Protein AF-A0A962E8T9-F1 (afdb_monomer)

Nearest PDB structures (foldseek):
  6c96-assembly1_A  TM=4.246E-01  e=6.939E+00  Mus musculus
  9ild-assembly1_A  TM=2.213E-01  e=5.091E+00  Escherichia coli

Radius of gyration: 14.21 Å; Cα contacts (8 Å, |Δi|>4): 199; chains: 1; bounding box: 36×30×34 Å

Mean predicted aligned error: 4.76 Å

Solvent-accessible surface area (backbone atoms only — not comparable to full-atom values): 7365 Å² total; per-residue (Å²): 133,88,45,51,57,44,22,36,49,30,27,62,53,99,90,45,40,35,71,62,60,63,64,34,82,41,92,90,42,81,95,44,74,37,78,44,69,63,46,49,94,78,42,40,63,69,47,48,50,55,54,39,60,74,53,65,63,62,37,66,64,94,68,59,20,68,67,61,51,49,50,35,62,75,70,69,59,72,71,41,78,24,22,56,40,43,41,68,54,52,34,52,54,54,67,69,43,80,82,65,83,64,83,63,64,68,32,67,64,51,42,51,52,24,63,78,67,74,40,53,44,32,38,42,34,27,33,98

Sequence (128 aa):
MSICVYAYLERRGSGGWLLADRLAADDGFEGHLVPLNIAPRSWGSFNFAVYYEASGERDLPADISDALRAFIDHHGIEPNRPSWWTVAEAHRFQLADHEQRFAHFDTNGLLARSNEGGLDLRIVFWAD

Structure (mmCIF, N/CA/C/O backbone):
data_AF-A0A962E8T9-F1
#
_entry.id   AF-A0A962E8T9-F1
#
loop_
_atom_site.group_PDB
_atom_site.id
_atom_site.type_symbol
_atom_site.label_atom_id
_atom_site.label_alt_id
_atom_site.label_comp_id
_atom_site.label_asym_id
_atom_site.label_entity_id
_atom_site.label_seq_id
_atom_site.pdbx_PDB_ins_code
_atom_site.Cartn_x
_atom_site.Cartn_y
_atom_site.Cartn_z
_atom_site.occupancy
_atom_site.B_iso_or_equiv
_atom_site.auth_seq_id
_atom_site.auth_comp_id
_atom_site.auth_asym_id
_atom_site.auth_atom_id
_atom_site.pdbx_PDB_model_num
ATOM 1 N N . MET A 1 1 ? 10.920 -7.330 -19.514 1.00 48.97 1 MET A N 1
ATOM 2 C CA . MET A 1 1 ? 9.469 -7.490 -19.288 1.00 48.97 1 MET A CA 1
ATOM 3 C C . MET A 1 1 ? 9.011 -6.330 -18.428 1.00 48.97 1 MET A C 1
ATOM 5 O O . MET A 1 1 ? 9.722 -6.004 -17.483 1.00 48.97 1 MET A O 1
ATOM 9 N N . SER A 1 2 ? 7.919 -5.662 -18.804 1.00 66.00 2 SER A N 1
ATOM 10 C CA . SER A 1 2 ? 7.255 -4.701 -17.917 1.00 66.00 2 SER A CA 1
ATOM 11 C C . SER A 1 2 ? 6.547 -5.511 -16.839 1.00 66.00 2 SER A C 1
ATOM 13 O O . SER A 1 2 ? 5.855 -6.457 -17.197 1.00 66.00 2 SER A O 1
ATOM 15 N N . ILE A 1 3 ? 6.763 -5.190 -15.566 1.00 79.50 3 ILE A N 1
ATOM 16 C CA . ILE A 1 3 ? 5.936 -5.746 -14.492 1.00 79.50 3 ILE A CA 1
ATOM 17 C C . ILE A 1 3 ? 4.729 -4.829 -14.310 1.00 79.50 3 ILE A C 1
ATOM 19 O O . ILE A 1 3 ? 4.861 -3.611 -14.476 1.00 79.50 3 ILE A O 1
ATOM 23 N N . CYS A 1 4 ? 3.576 -5.398 -13.990 1.00 87.06 4 CYS A N 1
ATOM 24 C CA . CYS A 1 4 ? 2.461 -4.622 -13.469 1.00 87.06 4 CYS A CA 1
ATOM 25 C C . CYS A 1 4 ? 2.601 -4.585 -11.948 1.00 87.06 4 CYS A C 1
ATOM 27 O O . CYS A 1 4 ? 2.914 -5.596 -11.328 1.00 87.06 4 CYS A O 1
ATOM 29 N N . VAL A 1 5 ? 2.436 -3.409 -11.345 1.00 91.31 5 VAL A N 1
ATOM 30 C CA . VAL A 1 5 ? 2.498 -3.258 -9.889 1.00 91.31 5 VAL A CA 1
ATOM 31 C C . VAL A 1 5 ? 1.147 -2.787 -9.399 1.00 91.31 5 VAL A C 1
ATOM 33 O O . VAL A 1 5 ? 0.567 -1.836 -9.934 1.00 91.31 5 VAL A O 1
ATOM 36 N N . TYR A 1 6 ? 0.670 -3.442 -8.354 1.00 92.56 6 TYR A N 1
ATOM 37 C CA . TYR A 1 6 ? -0.581 -3.119 -7.707 1.00 92.56 6 TYR A CA 1
ATOM 38 C C . TYR A 1 6 ? -0.313 -2.641 -6.290 1.00 92.56 6 TYR A C 1
ATOM 40 O O . TYR A 1 6 ? 0.517 -3.206 -5.581 1.00 92.56 6 TYR A O 1
ATOM 48 N N . ALA A 1 7 ? -1.014 -1.593 -5.877 1.00 94.69 7 ALA A N 1
ATOM 49 C CA . ALA A 1 7 ? -1.008 -1.110 -4.509 1.00 94.69 7 ALA A CA 1
ATOM 50 C C . ALA A 1 7 ? -2.400 -0.599 -4.140 1.00 94.69 7 ALA A C 1
ATOM 52 O O . ALA A 1 7 ? -3.000 0.161 -4.894 1.00 94.69 7 ALA A O 1
ATOM 53 N N . TYR A 1 8 ? -2.897 -0.976 -2.969 1.00 95.25 8 TYR A N 1
ATOM 54 C CA . TYR A 1 8 ? -4.245 -0.656 -2.511 1.00 95.25 8 TYR A CA 1
ATOM 55 C C . TYR A 1 8 ? -4.211 -0.121 -1.088 1.00 95.25 8 TYR A C 1
ATOM 57 O O . TYR A 1 8 ? -3.464 -0.611 -0.239 1.00 95.25 8 TYR A O 1
ATOM 65 N N . LEU A 1 9 ? -5.033 0.893 -0.829 1.00 95.38 9 LEU A N 1
ATOM 66 C CA . LEU A 1 9 ? -5.128 1.534 0.474 1.00 95.38 9 LEU A CA 1
ATOM 67 C C . LEU A 1 9 ? -6.220 0.872 1.318 1.00 95.38 9 LEU A C 1
ATOM 69 O O . LEU A 1 9 ? -7.381 0.793 0.909 1.00 95.38 9 LEU A O 1
ATOM 73 N N . GLU A 1 10 ? -5.867 0.470 2.532 1.00 95.62 10 GLU A N 1
ATOM 74 C CA . GLU A 1 10 ? -6.795 -0.020 3.543 1.00 95.62 10 GLU A CA 1
ATOM 75 C C . GLU A 1 10 ? -6.800 0.902 4.760 1.00 95.62 10 GLU A C 1
ATOM 77 O O . GLU A 1 10 ? -5.793 1.520 5.105 1.00 95.62 10 GLU A O 1
ATOM 82 N N . ARG A 1 11 ? -7.950 0.974 5.430 1.00 94.75 11 ARG A N 1
ATOM 83 C CA . ARG A 1 11 ? -8.147 1.695 6.685 1.00 94.75 11 ARG A CA 1
ATOM 84 C C . ARG A 1 11 ? -8.616 0.752 7.780 1.00 94.75 11 ARG A C 1
ATOM 86 O O . ARG A 1 11 ? -9.439 -0.130 7.526 1.00 94.75 11 ARG A O 1
ATOM 93 N N . ARG A 1 12 ? -8.156 0.968 9.009 1.00 93.94 12 ARG A N 1
ATOM 94 C CA . ARG A 1 12 ? -8.659 0.238 10.172 1.00 93.94 12 ARG A CA 1
ATOM 95 C C . ARG A 1 12 ? -10.061 0.732 10.530 1.00 93.94 12 ARG A C 1
ATOM 97 O O . ARG A 1 12 ? -10.274 1.915 10.785 1.00 93.94 12 ARG A O 1
ATOM 104 N N . GLY A 1 13 ? -11.021 -0.183 10.545 1.00 89.00 13 GLY A N 1
ATOM 105 C CA . GLY A 1 13 ? -12.358 0.002 11.100 1.00 89.00 13 GLY A CA 1
ATOM 106 C C . GLY A 1 13 ? -12.541 -0.762 12.412 1.00 89.00 13 GLY A C 1
ATOM 107 O O . GLY A 1 13 ? -11.653 -1.482 12.868 1.00 89.00 13 GLY A O 1
ATOM 108 N N . SER A 1 14 ? -13.729 -0.647 13.011 1.00 86.75 14 SER A N 1
ATOM 109 C CA . SER A 1 14 ? -14.071 -1.341 14.262 1.00 86.75 14 SER A CA 1
ATOM 110 C C . SER A 1 14 ? -14.055 -2.872 14.144 1.00 86.75 14 SER A C 1
ATOM 112 O O . SER A 1 14 ? -13.843 -3.550 15.145 1.00 86.75 14 SER A O 1
ATOM 114 N N . GLY A 1 15 ? -14.271 -3.411 12.939 1.00 89.06 15 GLY A N 1
ATOM 115 C CA . GLY A 1 15 ? -14.349 -4.851 12.661 1.00 89.06 15 GLY A CA 1
ATOM 116 C C . GLY A 1 15 ? -13.144 -5.448 11.929 1.00 89.06 15 GLY A C 1
ATOM 117 O O . GLY A 1 15 ? -13.185 -6.624 11.596 1.00 89.06 15 GLY A O 1
ATOM 118 N N . GLY A 1 16 ? -12.094 -4.665 11.655 1.00 93.44 16 GLY A N 1
ATOM 119 C CA . GLY A 1 16 ? -10.945 -5.109 10.857 1.00 93.44 16 GLY A CA 1
ATOM 120 C C . GLY A 1 16 ? -10.506 -4.074 9.827 1.00 93.44 16 GLY A C 1
ATOM 121 O O . GLY A 1 16 ? -10.833 -2.893 9.946 1.00 93.44 16 GLY A O 1
ATOM 122 N N . TRP A 1 17 ? -9.741 -4.507 8.828 1.00 95.69 17 TRP A N 1
ATOM 123 C CA . TRP A 1 17 ? -9.324 -3.645 7.724 1.00 95.69 17 TRP A CA 1
ATOM 124 C C . TRP A 1 17 ? -10.409 -3.555 6.658 1.00 95.69 17 TRP A C 1
ATOM 126 O O . TRP A 1 17 ? -11.085 -4.531 6.345 1.00 95.69 17 TRP A O 1
ATOM 136 N N . LEU A 1 18 ? -10.576 -2.361 6.103 1.00 93.38 18 LEU A N 1
ATOM 137 C CA . LEU A 1 18 ? -11.538 -2.049 5.052 1.00 93.38 18 LEU A CA 1
ATOM 138 C C . LEU A 1 18 ? -10.806 -1.344 3.915 1.00 93.38 18 LEU A C 1
ATOM 140 O O . LEU A 1 18 ? -9.915 -0.540 4.183 1.00 93.38 18 LEU A O 1
ATOM 144 N N . LEU A 1 19 ? -11.226 -1.555 2.668 1.00 92.62 19 LEU A N 1
ATOM 145 C CA . LEU A 1 19 ? -10.731 -0.749 1.553 1.00 92.62 19 LEU A CA 1
ATOM 146 C C . LEU A 1 19 ? -11.022 0.741 1.824 1.00 92.62 19 LEU A C 1
ATOM 148 O O . LEU A 1 19 ? -12.143 1.114 2.188 1.00 92.62 19 LEU A O 1
ATOM 152 N N . ALA A 1 20 ? -9.996 1.583 1.724 1.00 85.81 20 ALA A N 1
ATOM 153 C CA . ALA A 1 20 ? -10.079 2.997 2.086 1.00 85.81 20 ALA A CA 1
ATOM 154 C C . ALA A 1 20 ? -10.522 3.888 0.921 1.00 85.81 20 ALA A C 1
ATOM 156 O O . ALA A 1 20 ? -11.196 4.896 1.150 1.00 85.81 20 ALA A O 1
ATOM 157 N N . ASP A 1 21 ? -10.150 3.527 -0.305 1.00 78.38 21 ASP A N 1
ATOM 158 C CA . ASP A 1 21 ? -10.491 4.281 -1.507 1.00 78.38 21 ASP A CA 1
ATOM 159 C C . ASP A 1 21 ? -11.698 3.680 -2.238 1.00 78.38 21 ASP A C 1
ATOM 161 O O . ASP A 1 21 ? -12.114 2.545 -1.999 1.00 78.38 21 ASP A O 1
ATOM 165 N N . ARG A 1 22 ? -12.318 4.497 -3.099 1.00 69.31 22 ARG A N 1
ATOM 166 C CA . ARG A 1 22 ? -13.475 4.083 -3.900 1.00 69.31 22 ARG A CA 1
ATOM 167 C C . ARG A 1 22 ? -13.064 3.028 -4.921 1.00 69.31 22 ARG A C 1
ATOM 169 O O . ARG A 1 22 ? -11.916 2.986 -5.355 1.00 69.31 22 ARG A O 1
ATOM 176 N N . LEU A 1 23 ? -14.040 2.235 -5.347 1.00 74.25 23 LEU A N 1
ATOM 177 C CA . LEU A 1 23 ? -13.869 1.400 -6.523 1.00 74.25 23 LEU A CA 1
ATOM 178 C C . LEU A 1 23 ? -13.767 2.286 -7.778 1.00 74.25 23 LEU A C 1
ATOM 180 O O . LEU A 1 23 ? -14.473 3.294 -7.883 1.00 74.25 23 LEU A O 1
ATOM 184 N N . ALA A 1 24 ? -12.904 1.913 -8.715 1.00 67.50 24 ALA A N 1
ATOM 185 C CA . ALA A 1 24 ? -12.713 2.561 -10.004 1.00 67.50 24 ALA A CA 1
ATOM 186 C C . ALA A 1 24 ? -13.153 1.624 -11.137 1.00 67.50 24 ALA A C 1
ATOM 188 O O . ALA A 1 24 ? -13.107 0.404 -10.994 1.00 67.50 24 ALA A O 1
ATOM 189 N N . ALA A 1 25 ? -13.594 2.203 -12.256 1.00 63.06 25 ALA A N 1
ATOM 190 C CA . ALA A 1 25 ? -13.678 1.457 -13.505 1.00 63.06 25 ALA A CA 1
ATOM 191 C C . ALA A 1 25 ? -12.248 1.259 -14.016 1.00 63.06 25 ALA A C 1
ATOM 193 O O . ALA A 1 25 ? -11.492 2.230 -14.092 1.00 63.06 25 ALA A O 1
ATOM 194 N N . ASP A 1 26 ? -11.884 0.021 -14.317 1.00 63.03 26 ASP A N 1
ATOM 195 C CA . ASP A 1 26 ? -10.585 -0.323 -14.882 1.00 63.03 26 ASP A CA 1
ATOM 196 C C . ASP A 1 26 ? -10.806 -0.894 -16.284 1.00 63.03 26 ASP A C 1
ATOM 198 O O . ASP A 1 26 ? -11.594 -1.824 -16.466 1.00 63.03 26 ASP A O 1
ATOM 202 N N . ASP A 1 27 ? -10.128 -0.308 -17.273 1.00 56.81 27 ASP A N 1
ATOM 203 C CA . ASP A 1 27 ? -10.222 -0.689 -18.684 1.00 56.81 27 ASP A CA 1
ATOM 204 C C . ASP A 1 27 ? -9.752 -2.140 -18.922 1.00 56.81 27 ASP A C 1
ATOM 206 O O . ASP A 1 27 ? -10.126 -2.752 -19.921 1.00 56.81 27 ASP A O 1
ATOM 210 N N . GLY A 1 28 ? -8.960 -2.711 -18.004 1.00 60.72 28 GLY A N 1
ATOM 211 C CA . GLY A 1 28 ? -8.558 -4.122 -18.010 1.00 60.72 28 GLY A CA 1
ATOM 212 C C . GLY A 1 28 ? -9.593 -5.086 -17.416 1.00 60.72 28 GLY A C 1
ATOM 213 O O . GLY A 1 28 ? -9.468 -6.297 -17.593 1.00 60.72 28 GLY A O 1
ATOM 214 N N . PHE A 1 29 ? -10.624 -4.569 -16.742 1.00 61.38 29 PHE A N 1
ATOM 215 C CA . PHE A 1 29 ? -11.671 -5.340 -16.070 1.00 61.38 29 PHE A CA 1
ATOM 216 C C . PHE A 1 29 ? -13.052 -4.865 -16.547 1.00 61.38 29 PHE A C 1
ATOM 218 O O . PHE A 1 29 ? -13.817 -4.244 -15.804 1.00 61.38 29 PHE A O 1
ATOM 225 N N . GLU A 1 30 ? -13.361 -5.141 -17.822 1.00 59.50 30 GLU A N 1
ATOM 226 C CA . GLU A 1 30 ? -14.586 -4.687 -18.494 1.00 59.50 30 GLU A CA 1
ATOM 227 C C . GLU A 1 30 ? -15.848 -4.917 -17.641 1.00 59.50 30 GLU A C 1
ATOM 229 O O . GLU A 1 30 ? -16.240 -6.044 -17.344 1.00 59.50 30 GLU A O 1
ATOM 234 N N . GLY A 1 31 ? -16.515 -3.818 -17.270 1.00 60.75 31 GLY A N 1
ATOM 235 C CA . GLY A 1 31 ? -17.830 -3.837 -16.622 1.00 60.75 31 GLY A CA 1
ATOM 236 C C . GLY A 1 31 ? -17.836 -4.004 -15.098 1.00 60.75 31 GLY A C 1
ATOM 237 O O . GLY A 1 31 ? -18.921 -3.971 -14.511 1.00 60.75 31 GLY A O 1
ATOM 238 N N . HIS A 1 32 ? -16.675 -4.120 -14.443 1.00 64.62 32 HIS A N 1
ATOM 239 C CA . HIS A 1 32 ? -16.580 -4.297 -12.992 1.00 64.62 32 HIS A CA 1
ATOM 240 C C . HIS A 1 32 ? -15.885 -3.116 -12.302 1.00 64.62 32 HIS A C 1
ATOM 242 O O . HIS A 1 32 ? -14.882 -2.583 -12.765 1.00 64.62 32 HIS A O 1
ATOM 248 N N . LEU A 1 33 ? -16.444 -2.696 -11.164 1.00 70.94 33 LEU A N 1
ATOM 249 C CA . LEU A 1 33 ? -15.809 -1.730 -10.274 1.00 70.94 33 LEU A CA 1
ATOM 250 C C . LEU A 1 33 ? -14.768 -2.461 -9.415 1.00 70.94 33 LEU A C 1
ATOM 252 O O . LEU A 1 33 ? -15.135 -3.334 -8.630 1.00 70.94 33 LEU A O 1
ATOM 256 N N . VAL A 1 34 ? -13.496 -2.087 -9.537 1.00 79.38 34 VAL A N 1
ATOM 257 C CA . VAL A 1 34 ? -12.367 -2.724 -8.836 1.00 79.38 34 VAL A CA 1
ATOM 258 C C . VAL A 1 34 ? -11.737 -1.769 -7.823 1.00 79.38 34 VAL A C 1
ATOM 260 O O . VAL A 1 34 ? -11.897 -0.554 -7.957 1.00 79.38 34 VAL A O 1
ATOM 263 N N . PRO A 1 35 ?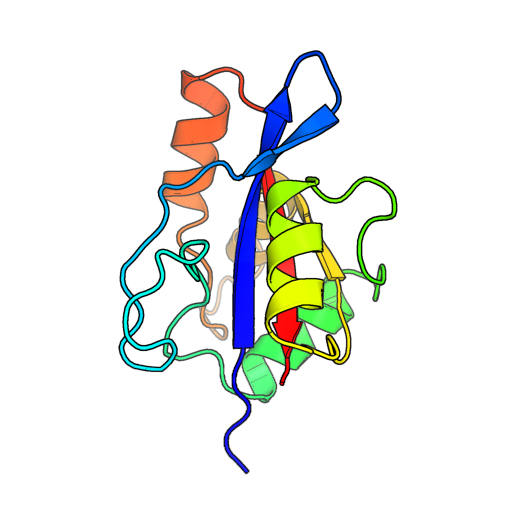 -11.035 -2.256 -6.786 1.00 84.00 35 PRO A N 1
ATOM 264 C CA . PRO A 1 35 ? -10.266 -1.391 -5.900 1.00 84.00 35 PRO A CA 1
ATOM 265 C C . PRO A 1 35 ? -9.343 -0.444 -6.681 1.00 84.00 35 PRO A C 1
ATOM 267 O O . PRO A 1 35 ? -8.726 -0.841 -7.666 1.00 84.00 35 PRO A O 1
ATOM 270 N N . LEU A 1 36 ? -9.239 0.816 -6.253 1.00 88.06 36 LEU A N 1
ATOM 271 C CA . LEU A 1 36 ? -8.356 1.778 -6.910 1.00 88.06 36 LEU A CA 1
ATOM 272 C C . LEU A 1 36 ? -6.886 1.399 -6.680 1.00 88.06 36 LEU A C 1
ATOM 274 O O . LEU A 1 36 ? -6.416 1.418 -5.542 1.00 88.06 36 LEU A O 1
ATOM 278 N N . ASN A 1 37 ? -6.159 1.113 -7.764 1.00 90.19 37 ASN A N 1
ATOM 279 C CA . ASN A 1 37 ? -4.71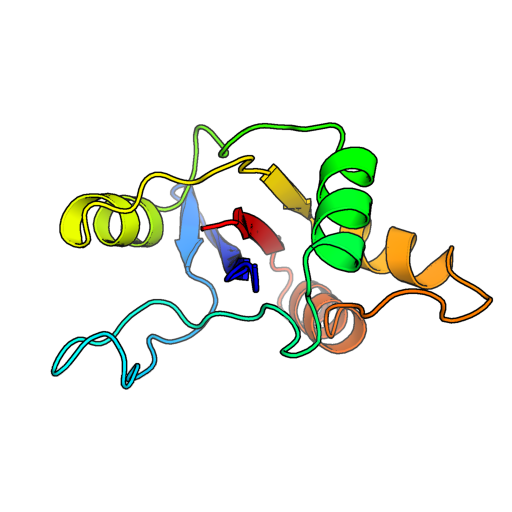0 0.943 -7.721 1.00 90.19 37 ASN A CA 1
ATOM 280 C C . ASN A 1 37 ? -4.023 2.309 -7.536 1.00 90.19 37 ASN A C 1
ATOM 282 O O . ASN A 1 37 ? -4.125 3.189 -8.392 1.00 90.19 37 ASN A O 1
ATOM 286 N N . ILE A 1 38 ? -3.315 2.478 -6.420 1.00 91.56 38 ILE A N 1
ATOM 287 C CA . ILE A 1 38 ? -2.575 3.696 -6.061 1.00 91.56 38 ILE A CA 1
ATOM 288 C C . ILE A 1 38 ? -1.077 3.610 -6.384 1.00 91.56 38 ILE A C 1
ATOM 290 O O . ILE A 1 38 ? -0.320 4.515 -6.023 1.00 91.56 38 ILE A O 1
ATOM 294 N N . ALA A 1 39 ? -0.623 2.535 -7.035 1.00 90.81 39 ALA A N 1
ATOM 295 C CA . ALA A 1 39 ? 0.766 2.399 -7.451 1.00 90.81 39 ALA A CA 1
ATOM 296 C C . ALA A 1 39 ? 1.153 3.548 -8.407 1.00 90.81 39 ALA A C 1
ATOM 298 O O . ALA A 1 39 ? 0.438 3.818 -9.380 1.00 90.81 39 ALA A O 1
ATOM 299 N N . PRO A 1 40 ? 2.287 4.236 -8.177 1.00 86.94 40 PRO A N 1
ATOM 300 C CA . PRO A 1 40 ? 2.819 5.196 -9.132 1.00 86.94 40 PRO A CA 1
ATOM 301 C C . PRO A 1 40 ? 2.977 4.565 -10.516 1.00 86.94 40 PRO A C 1
ATOM 303 O O . PRO A 1 40 ? 3.566 3.499 -10.655 1.00 86.94 40 PRO A O 1
ATOM 306 N N . ARG A 1 41 ? 2.534 5.251 -11.576 1.00 82.81 41 ARG A N 1
ATOM 307 C CA . ARG A 1 41 ? 2.650 4.737 -12.960 1.00 82.81 41 ARG A CA 1
ATOM 308 C C . ARG A 1 41 ? 4.092 4.436 -13.391 1.00 82.81 41 ARG A C 1
ATOM 310 O O . ARG A 1 41 ? 4.310 3.694 -14.339 1.00 82.81 41 ARG A O 1
ATOM 317 N N . SER A 1 42 ? 5.072 5.041 -12.722 1.00 84.19 42 SER A N 1
ATOM 318 C CA . SER A 1 42 ? 6.508 4.846 -12.942 1.00 84.19 42 SER A CA 1
ATOM 319 C C . SER A 1 42 ? 7.117 3.716 -12.098 1.00 84.19 42 SER A C 1
ATOM 321 O O . SER A 1 42 ? 8.336 3.509 -12.133 1.00 84.19 42 SER A O 1
ATOM 323 N N . TRP A 1 43 ? 6.307 2.968 -11.341 1.00 83.88 43 TRP A N 1
ATOM 324 C CA . TRP A 1 43 ? 6.740 1.751 -10.661 1.00 83.88 43 TRP A CA 1
ATOM 325 C C . TRP A 1 43 ? 6.982 0.624 -11.662 1.00 83.88 43 TRP A C 1
ATOM 327 O O . TRP A 1 43 ? 6.145 -0.234 -11.906 1.00 83.88 43 TRP A O 1
ATOM 337 N N . GLY A 1 44 ? 8.174 0.646 -12.255 1.00 85.75 44 GLY A N 1
ATOM 338 C CA . GLY A 1 44 ? 8.772 -0.529 -12.875 1.00 85.75 44 GLY A CA 1
ATOM 339 C C . GLY A 1 44 ? 9.393 -1.469 -11.835 1.00 85.75 44 GLY A C 1
ATOM 340 O O . GLY A 1 44 ? 9.378 -1.204 -10.631 1.00 85.75 44 GLY A O 1
ATOM 341 N N . SER A 1 45 ? 10.028 -2.537 -12.321 1.00 88.69 45 SER A N 1
ATOM 342 C CA . SER A 1 45 ? 10.634 -3.593 -11.493 1.00 88.69 45 SER A CA 1
ATOM 343 C C . SER A 1 45 ? 11.643 -3.096 -10.468 1.00 88.69 45 SER A C 1
ATOM 345 O O . SER A 1 45 ? 11.685 -3.616 -9.357 1.00 88.69 45 SER A O 1
ATOM 347 N N . PHE A 1 46 ? 12.419 -2.070 -10.814 1.00 90.88 46 PHE A N 1
ATOM 348 C CA . PHE A 1 46 ? 13.400 -1.481 -9.911 1.00 90.88 46 PHE A CA 1
ATOM 349 C C . PHE A 1 46 ? 12.751 -0.823 -8.684 1.00 90.88 46 PHE A C 1
ATOM 351 O O . PHE A 1 46 ? 13.097 -1.169 -7.559 1.00 90.88 46 PHE A O 1
ATOM 358 N N . ASN A 1 47 ? 11.784 0.082 -8.887 1.00 91.69 47 ASN A N 1
ATOM 359 C CA . ASN A 1 47 ? 11.111 0.762 -7.775 1.00 91.69 47 ASN A CA 1
ATOM 360 C C . ASN A 1 47 ? 10.363 -0.237 -6.885 1.00 91.69 47 ASN A C 1
ATOM 362 O O . ASN A 1 47 ? 10.467 -0.161 -5.665 1.00 91.69 47 ASN A O 1
ATOM 366 N N . PHE A 1 48 ? 9.669 -1.207 -7.488 1.00 93.31 48 PHE A N 1
ATOM 367 C CA . PHE A 1 48 ? 8.981 -2.247 -6.727 1.00 93.31 48 PHE A CA 1
ATOM 368 C C . PHE A 1 48 ? 9.943 -3.066 -5.857 1.00 93.31 48 PHE A C 1
ATOM 370 O O . PHE A 1 48 ? 9.675 -3.251 -4.674 1.00 93.31 48 PHE A O 1
ATOM 377 N N . ALA A 1 49 ? 11.074 -3.519 -6.410 1.00 93.56 49 ALA A N 1
ATOM 378 C CA . ALA A 1 49 ? 12.039 -4.327 -5.665 1.00 93.56 49 ALA A CA 1
ATOM 379 C C . ALA A 1 49 ? 12.576 -3.591 -4.428 1.00 93.56 49 ALA A C 1
ATOM 381 O O . ALA A 1 49 ? 12.646 -4.185 -3.357 1.00 93.56 49 ALA A O 1
ATOM 382 N N . VAL A 1 50 ? 12.873 -2.294 -4.561 1.00 94.69 50 VAL A N 1
ATOM 383 C CA . VAL A 1 50 ? 13.331 -1.452 -3.446 1.00 94.69 50 VAL A CA 1
ATOM 384 C C . VAL A 1 50 ? 12.271 -1.361 -2.347 1.00 94.69 50 VAL A C 1
ATOM 386 O O . VAL A 1 50 ? 12.587 -1.519 -1.172 1.00 94.69 50 VAL A O 1
ATOM 389 N N . TYR A 1 51 ? 11.009 -1.133 -2.716 1.00 94.81 51 TYR A N 1
ATOM 390 C CA . TYR A 1 51 ? 9.902 -1.067 -1.760 1.00 94.81 51 TYR A CA 1
ATOM 391 C C . TYR A 1 51 ? 9.642 -2.412 -1.071 1.00 94.81 51 TYR A C 1
ATOM 393 O O . TYR A 1 51 ? 9.444 -2.461 0.144 1.00 94.81 51 TYR A O 1
ATOM 401 N N . TYR A 1 52 ? 9.669 -3.505 -1.832 1.00 96.19 52 TYR A N 1
ATOM 402 C CA . TYR A 1 52 ? 9.492 -4.857 -1.313 1.00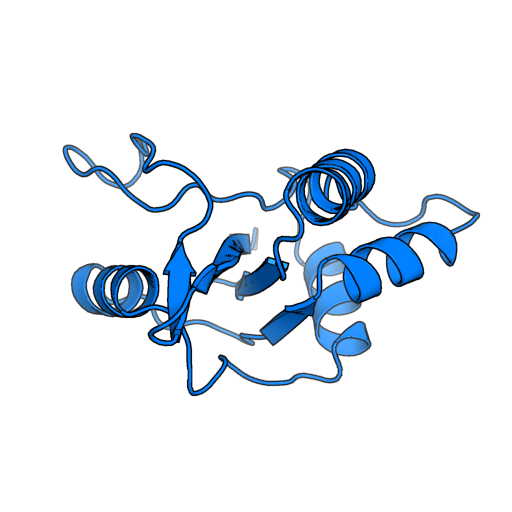 96.19 52 TYR A CA 1
ATOM 403 C C . TYR A 1 52 ? 10.603 -5.229 -0.319 1.00 96.19 52 TYR A C 1
ATOM 405 O O . TYR A 1 52 ? 10.298 -5.608 0.812 1.00 96.19 52 TYR A O 1
ATOM 413 N N . GLU A 1 53 ? 11.873 -5.011 -0.670 1.00 96.62 53 GLU A N 1
ATOM 414 C CA . GLU A 1 53 ? 13.010 -5.262 0.228 1.00 96.62 53 GLU A CA 1
ATOM 415 C C . GLU A 1 53 ? 12.937 -4.382 1.484 1.00 96.62 53 GLU A C 1
ATOM 417 O O . GLU A 1 53 ? 13.000 -4.881 2.608 1.00 96.62 53 GLU A O 1
ATOM 422 N N . ALA A 1 54 ? 12.704 -3.075 1.318 1.00 95.88 54 ALA A N 1
ATOM 423 C CA . ALA A 1 54 ? 12.602 -2.141 2.438 1.00 95.88 54 ALA A CA 1
ATOM 424 C C . ALA A 1 54 ? 11.424 -2.463 3.374 1.00 95.88 54 ALA A C 1
ATOM 426 O O . ALA A 1 54 ? 11.423 -2.059 4.540 1.00 95.88 54 ALA A O 1
ATOM 427 N N . SER A 1 55 ? 10.410 -3.183 2.885 1.00 96.12 55 SER A N 1
ATOM 428 C CA . SER A 1 55 ? 9.297 -3.630 3.717 1.00 96.12 55 SER A CA 1
ATOM 429 C C . SER A 1 55 ? 9.618 -4.785 4.647 1.00 96.12 55 SER A C 1
ATOM 431 O O . SER A 1 55 ? 8.893 -4.991 5.624 1.00 96.12 55 SER A O 1
ATOM 433 N N . GLY A 1 56 ? 10.732 -5.473 4.410 1.00 96.69 56 GLY A N 1
ATOM 434 C CA . GLY A 1 56 ? 11.065 -6.711 5.097 1.00 96.69 56 GLY A CA 1
ATOM 435 C C . GLY A 1 56 ? 10.230 -7.888 4.605 1.00 96.69 56 GLY A C 1
ATOM 436 O O . GLY A 1 56 ? 10.037 -8.820 5.374 1.00 96.69 56 GLY A O 1
ATOM 437 N N . GLU A 1 57 ? 9.724 -7.821 3.365 1.00 95.75 57 GLU A N 1
ATOM 438 C CA . GLU A 1 57 ? 9.128 -8.967 2.666 1.00 95.75 57 GLU A CA 1
ATOM 439 C C . GLU A 1 57 ? 7.998 -9.642 3.466 1.00 95.75 57 GLU A C 1
ATOM 441 O O . GLU A 1 57 ? 8.023 -10.838 3.731 1.00 95.75 57 GLU A O 1
ATOM 446 N N . ARG A 1 58 ? 7.016 -8.851 3.923 1.00 96.31 58 ARG A N 1
ATOM 447 C CA . ARG A 1 58 ? 6.060 -9.253 4.976 1.00 96.31 58 ARG A CA 1
ATOM 448 C C . ARG A 1 58 ? 4.963 -10.224 4.534 1.00 96.31 58 ARG A C 1
ATOM 450 O O . ARG A 1 58 ? 4.049 -10.471 5.323 1.00 96.31 58 ARG A O 1
ATOM 457 N N . ASP A 1 59 ? 5.020 -10.709 3.300 1.00 96.75 59 ASP A N 1
ATOM 458 C CA . ASP A 1 59 ? 3.916 -11.377 2.619 1.00 96.75 59 ASP A CA 1
ATOM 459 C C . ASP A 1 59 ? 2.618 -10.543 2.626 1.00 96.75 59 ASP A C 1
ATOM 461 O O . ASP A 1 59 ? 2.545 -9.382 3.050 1.00 96.75 59 ASP A O 1
ATOM 465 N N . LEU A 1 60 ? 1.544 -11.138 2.1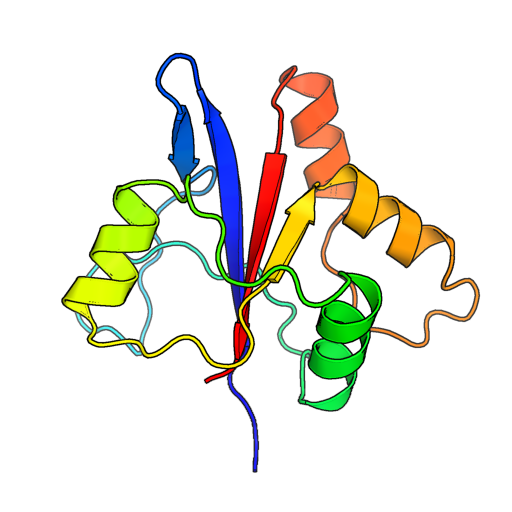15 1.00 95.62 60 LEU A N 1
ATOM 466 C CA . LEU A 1 60 ? 0.219 -10.547 2.184 1.00 95.62 60 LEU A CA 1
ATOM 467 C C . LEU A 1 60 ? -0.270 -10.540 3.647 1.00 95.62 60 LEU A C 1
ATOM 469 O O . LEU A 1 60 ? -0.174 -11.569 4.321 1.00 95.62 60 LEU A O 1
ATOM 473 N N . PRO A 1 61 ? -0.847 -9.435 4.155 1.00 96.19 61 PRO A N 1
ATOM 474 C CA . PRO A 1 61 ? -1.326 -9.400 5.530 1.00 96.19 61 PRO A CA 1
ATOM 475 C C . PRO A 1 61 ? -2.426 -10.447 5.762 1.00 96.19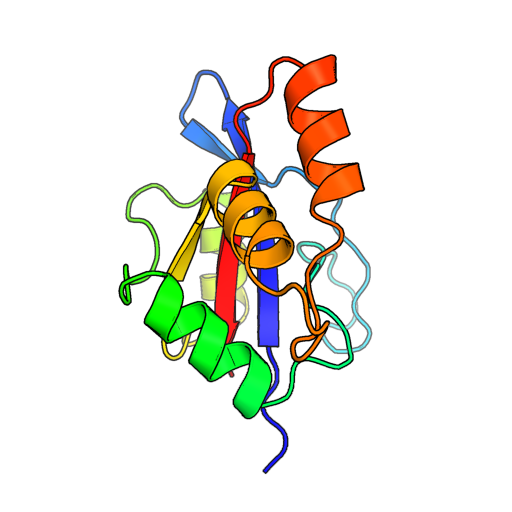 61 PRO A C 1
ATOM 477 O O . PRO A 1 61 ? -3.385 -10.554 4.991 1.00 96.19 61 PRO A O 1
ATOM 480 N N . ALA A 1 62 ? -2.308 -11.201 6.860 1.00 94.62 62 ALA A N 1
ATOM 481 C CA . ALA A 1 62 ? -3.284 -12.227 7.241 1.00 94.62 62 ALA A CA 1
ATOM 482 C C . ALA A 1 62 ? -4.682 -11.645 7.517 1.00 94.62 62 ALA A C 1
ATOM 484 O O . ALA A 1 62 ? -5.685 -12.335 7.364 1.00 94.62 62 ALA A O 1
ATOM 485 N N . ASP A 1 63 ? -4.743 -10.367 7.891 1.00 96.00 63 ASP A N 1
ATOM 486 C CA . ASP A 1 63 ? -5.959 -9.605 8.155 1.00 96.00 63 ASP A CA 1
ATOM 487 C C . ASP A 1 63 ? -6.280 -8.606 7.028 1.00 96.00 63 ASP A C 1
ATOM 489 O O . ASP A 1 63 ? -6.780 -7.515 7.303 1.00 96.00 63 ASP A O 1
ATOM 493 N N . ILE A 1 64 ? -5.950 -8.923 5.767 1.00 95.62 64 ILE A N 1
ATOM 494 C CA . ILE A 1 64 ? -6.404 -8.130 4.608 1.00 95.62 64 ILE A CA 1
ATOM 495 C C . ILE A 1 64 ? -7.927 -7.934 4.654 1.00 95.62 64 ILE A C 1
ATOM 497 O O . ILE A 1 64 ? -8.655 -8.799 5.143 1.00 95.62 64 ILE A O 1
ATOM 501 N N . SER A 1 65 ? -8.421 -6.827 4.112 1.00 94.69 65 SER A N 1
ATOM 502 C CA . SER A 1 65 ? -9.858 -6.592 4.009 1.00 94.69 65 SER A CA 1
ATOM 503 C C . SER A 1 65 ? -10.549 -7.639 3.135 1.00 94.69 65 SER A C 1
ATOM 505 O O . SER A 1 65 ? -10.048 -8.015 2.072 1.00 94.69 65 SER A O 1
ATOM 507 N N . ASP A 1 66 ? -11.757 -8.042 3.535 1.00 92.88 66 ASP A N 1
ATOM 508 C CA . ASP A 1 66 ? -12.578 -8.997 2.778 1.00 92.88 66 ASP A CA 1
ATOM 509 C C . ASP A 1 66 ? -12.818 -8.537 1.334 1.00 92.88 66 ASP A C 1
ATOM 511 O O . ASP A 1 66 ? -12.866 -9.350 0.416 1.00 92.88 66 ASP A O 1
ATOM 515 N N . ALA A 1 67 ? -12.925 -7.223 1.114 1.00 91.12 67 ALA A N 1
ATOM 516 C CA . ALA A 1 67 ? -13.098 -6.648 -0.216 1.00 91.12 67 ALA A CA 1
ATOM 517 C C . ALA A 1 67 ? -11.872 -6.877 -1.113 1.00 91.12 67 ALA A C 1
ATOM 519 O O . ALA A 1 67 ? -12.022 -7.253 -2.275 1.00 91.12 67 ALA A O 1
ATOM 520 N N . LEU A 1 68 ? -10.662 -6.671 -0.583 1.00 92.94 68 LEU A N 1
ATOM 521 C CA . LEU A 1 68 ? -9.431 -6.882 -1.341 1.00 92.94 68 LEU A CA 1
ATOM 522 C C . LEU A 1 68 ? -9.151 -8.377 -1.544 1.00 92.94 68 LEU A C 1
ATOM 524 O O . LEU A 1 68 ? -8.727 -8.775 -2.625 1.00 92.94 68 LEU A O 1
ATOM 528 N N . ARG A 1 69 ? -9.470 -9.210 -0.544 1.00 94.19 69 ARG A N 1
ATOM 529 C CA . ARG A 1 69 ? -9.456 -10.676 -0.662 1.00 94.19 69 ARG A CA 1
ATOM 530 C C . ARG A 1 69 ? -10.372 -11.149 -1.791 1.00 94.19 69 ARG A C 1
ATOM 532 O O . ARG A 1 69 ? -9.915 -11.838 -2.694 1.00 94.19 69 ARG A O 1
ATOM 539 N N . ALA A 1 70 ? -11.633 -10.717 -1.773 1.00 91.19 70 ALA A N 1
ATOM 540 C CA . ALA A 1 70 ? -12.619 -11.086 -2.781 1.00 91.19 70 ALA A CA 1
ATOM 541 C C . 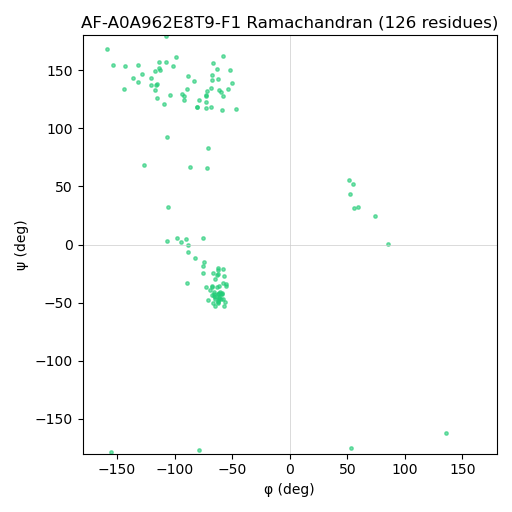ALA A 1 70 ? -12.216 -10.627 -4.188 1.00 91.19 70 ALA A C 1
ATOM 543 O O . ALA A 1 70 ? -12.468 -11.346 -5.148 1.00 91.19 70 ALA A O 1
ATOM 544 N N . PHE A 1 71 ? -11.577 -9.460 -4.318 1.00 90.19 71 PHE A N 1
ATOM 545 C CA . PHE A 1 71 ? -11.030 -8.993 -5.592 1.00 90.19 71 PHE A CA 1
ATOM 546 C C . PHE A 1 71 ? -9.933 -9.929 -6.123 1.00 90.19 71 PHE A C 1
ATOM 548 O O . PHE A 1 71 ? -10.018 -10.368 -7.268 1.00 90.19 71 PHE A O 1
ATOM 555 N N . ILE A 1 72 ? -8.948 -10.280 -5.288 1.00 91.94 72 ILE A N 1
ATOM 556 C CA . ILE A 1 72 ? -7.869 -11.213 -5.657 1.00 91.94 72 ILE A CA 1
ATOM 557 C C . ILE A 1 72 ? -8.459 -12.555 -6.119 1.00 91.94 72 ILE A C 1
ATOM 559 O O . ILE A 1 72 ? -8.129 -13.030 -7.205 1.00 91.94 72 ILE A O 1
ATOM 563 N N . ASP A 1 73 ? -9.383 -13.115 -5.335 1.00 92.19 73 ASP A N 1
ATOM 564 C CA . ASP A 1 73 ? -9.987 -14.423 -5.605 1.00 92.19 73 ASP A CA 1
ATOM 565 C C . ASP A 1 73 ? -10.868 -14.406 -6.867 1.00 92.19 73 ASP A C 1
ATOM 567 O O . ASP A 1 73 ? -10.799 -15.318 -7.691 1.00 92.19 73 ASP A O 1
ATOM 571 N N . HIS A 1 74 ? -11.691 -13.365 -7.047 1.00 88.94 74 HIS A N 1
ATOM 572 C CA . HIS A 1 74 ? -12.612 -13.250 -8.182 1.00 88.94 74 HIS A CA 1
ATOM 573 C C . HIS A 1 74 ? -11.879 -13.163 -9.522 1.00 88.94 74 HIS A C 1
ATOM 575 O O . HIS A 1 74 ? -12.346 -13.718 -10.517 1.00 88.94 74 HIS A O 1
ATOM 581 N N . HIS A 1 75 ? -10.734 -12.482 -9.543 1.00 86.38 75 HIS A N 1
ATOM 582 C CA . HIS A 1 75 ? -9.943 -12.286 -10.753 1.00 86.38 75 HIS A CA 1
ATOM 583 C C . HIS A 1 75 ? -8.826 -13.320 -10.931 1.00 86.38 75 HIS A C 1
ATOM 585 O O . HIS A 1 75 ? -8.091 -13.237 -11.911 1.00 86.38 75 HIS A O 1
ATOM 591 N N . GLY A 1 76 ? -8.704 -14.296 -10.023 1.00 88.00 76 GLY A N 1
ATOM 592 C CA . GLY A 1 76 ? -7.652 -15.313 -10.087 1.00 88.00 76 GLY A CA 1
ATOM 593 C C . GLY A 1 76 ? -6.246 -14.711 -10.052 1.00 88.00 76 GLY A C 1
ATOM 594 O O . GLY A 1 76 ? -5.345 -15.230 -10.704 1.00 88.00 76 GLY A O 1
ATOM 595 N N . ILE A 1 77 ? -6.076 -13.590 -9.345 1.00 89.81 77 ILE A N 1
ATOM 596 C CA . ILE A 1 77 ? -4.779 -12.932 -9.197 1.00 89.81 77 ILE A CA 1
ATOM 597 C C . ILE A 1 77 ? -3.922 -13.800 -8.277 1.00 89.81 77 ILE A C 1
ATOM 599 O O . ILE A 1 77 ? -4.364 -14.186 -7.195 1.00 89.81 77 ILE A O 1
ATOM 603 N N . GLU A 1 78 ? -2.681 -14.061 -8.676 1.00 92.12 78 GLU A N 1
ATOM 604 C CA . GLU A 1 78 ? -1.668 -14.701 -7.838 1.00 92.12 78 GLU A CA 1
ATOM 605 C C . GLU A 1 78 ? -0.645 -13.634 -7.420 1.00 92.12 78 GLU A C 1
ATOM 607 O O . GLU A 1 78 ? 0.288 -13.365 -8.176 1.00 92.12 78 GLU A O 1
ATOM 612 N N . PRO A 1 79 ? -0.804 -12.969 -6.253 1.00 93.25 79 PRO A N 1
ATOM 613 C CA . PRO A 1 79 ? 0.091 -11.887 -5.861 1.00 93.25 79 PRO A CA 1
ATOM 614 C C . PRO A 1 79 ? 1.541 -12.371 -5.785 1.00 93.25 79 PRO A C 1
ATOM 616 O O . PRO A 1 79 ? 1.886 -13.196 -4.937 1.00 93.25 79 PRO A O 1
ATOM 619 N N . ASN A 1 80 ? 2.407 -11.833 -6.641 1.00 94.19 80 ASN A N 1
ATOM 620 C CA . ASN A 1 80 ? 3.825 -12.153 -6.642 1.00 94.19 80 ASN A CA 1
ATOM 621 C C . ASN A 1 80 ? 4.572 -11.160 -5.747 1.00 94.19 80 ASN A C 1
ATOM 623 O O . ASN A 1 80 ? 4.488 -9.942 -5.935 1.00 94.19 80 ASN A O 1
ATOM 627 N N . ARG A 1 81 ? 5.314 -11.686 -4.762 1.00 95.06 81 ARG A N 1
ATOM 628 C CA . ARG A 1 81 ? 6.028 -10.894 -3.740 1.00 95.06 81 ARG A CA 1
ATOM 629 C C . ARG A 1 81 ? 5.119 -9.860 -3.051 1.00 95.06 81 ARG A C 1
ATOM 631 O O . ARG A 1 81 ? 5.413 -8.662 -3.085 1.00 95.06 81 ARG A O 1
ATOM 638 N N . PRO A 1 82 ? 3.989 -10.284 -2.461 1.00 97.19 82 PRO A N 1
ATOM 639 C CA . PRO A 1 82 ? 3.117 -9.359 -1.762 1.00 97.19 82 PRO A CA 1
ATOM 640 C C . PRO A 1 82 ? 3.805 -8.819 -0.510 1.00 97.19 82 PRO A C 1
ATOM 642 O O . PRO A 1 82 ? 4.563 -9.519 0.156 1.00 97.19 82 PRO A O 1
ATOM 645 N N . SER A 1 83 ? 3.527 -7.567 -0.179 1.00 97.94 83 SER A N 1
ATOM 646 C CA . SER A 1 83 ? 3.916 -6.975 1.095 1.00 97.94 83 SER A CA 1
ATOM 647 C C . SER A 1 83 ? 2.985 -5.816 1.449 1.00 97.94 83 SER A C 1
ATOM 649 O O . SER A 1 83 ? 2.019 -5.512 0.740 1.00 97.94 83 SER A O 1
ATOM 651 N N . TRP A 1 84 ? 3.241 -5.168 2.580 1.00 97.69 84 TRP A N 1
ATOM 652 C CA . TRP A 1 84 ? 2.450 -4.039 3.042 1.00 97.69 84 TRP A CA 1
ATOM 653 C C . TRP A 1 84 ? 3.240 -3.086 3.942 1.00 97.69 84 TRP A C 1
ATOM 655 O O . TRP A 1 84 ? 4.179 -3.474 4.641 1.00 97.69 84 TRP A O 1
ATOM 665 N N . TRP A 1 85 ? 2.798 -1.829 3.961 1.00 97.31 85 TRP A N 1
ATOM 666 C CA . TRP A 1 85 ? 3.325 -0.754 4.800 1.00 97.31 85 TRP A CA 1
ATOM 667 C C . TRP A 1 85 ? 2.219 0.071 5.426 1.00 97.31 85 TRP A C 1
ATOM 669 O O . TRP A 1 85 ? 1.239 0.400 4.769 1.00 97.31 85 TRP A O 1
ATOM 679 N N . THR A 1 86 ? 2.407 0.508 6.666 1.00 95.56 86 THR A N 1
ATOM 680 C CA . THR A 1 86 ? 1.648 1.660 7.172 1.00 95.56 86 THR A CA 1
ATOM 681 C C . THR A 1 86 ? 1.995 2.904 6.351 1.00 95.56 86 THR A C 1
ATOM 683 O O . THR A 1 86 ? 3.121 3.057 5.867 1.00 95.56 86 THR A O 1
ATOM 686 N N . VAL A 1 87 ? 1.059 3.846 6.225 1.00 94.94 87 VAL A N 1
ATOM 687 C CA . VAL A 1 87 ? 1.336 5.121 5.535 1.00 94.94 87 VAL A CA 1
ATOM 688 C C . VAL A 1 87 ? 2.511 5.866 6.186 1.00 94.94 87 VAL A C 1
ATOM 690 O O . VAL A 1 87 ? 3.315 6.481 5.488 1.00 94.94 87 VAL A O 1
ATOM 693 N N . ALA A 1 88 ? 2.677 5.748 7.507 1.00 93.81 88 ALA A N 1
ATOM 694 C CA . ALA A 1 88 ? 3.809 6.324 8.230 1.00 93.81 88 ALA A CA 1
ATOM 695 C C . ALA A 1 88 ? 5.160 5.663 7.884 1.00 93.81 88 ALA A C 1
ATOM 697 O O . ALA A 1 88 ? 6.184 6.343 7.840 1.00 93.81 88 ALA A O 1
ATOM 698 N N . GLU A 1 89 ? 5.207 4.349 7.643 1.00 96.12 89 GLU A N 1
ATOM 699 C CA . GLU A 1 89 ? 6.415 3.673 7.140 1.00 96.12 89 GLU A CA 1
ATOM 700 C C . GLU A 1 89 ? 6.768 4.149 5.732 1.00 96.12 89 GLU A C 1
ATOM 702 O O . GLU A 1 89 ? 7.910 4.545 5.499 1.00 96.12 89 GLU A O 1
ATOM 707 N N . ALA A 1 90 ? 5.780 4.201 4.836 1.00 95.25 90 ALA A N 1
ATOM 708 C CA . ALA A 1 90 ? 5.977 4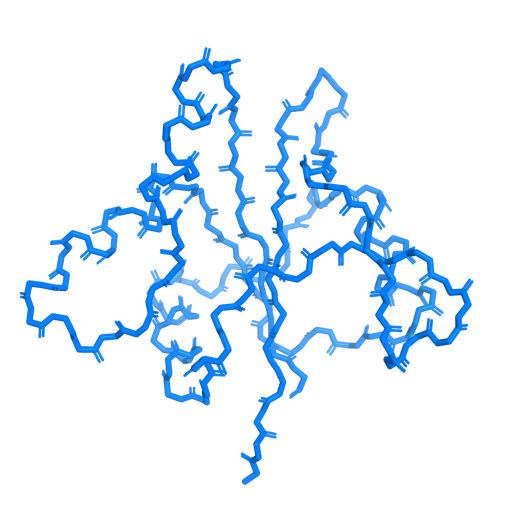.681 3.472 1.00 95.25 90 ALA A CA 1
ATOM 709 C C . ALA A 1 90 ? 6.475 6.136 3.438 1.00 95.25 90 ALA A C 1
ATOM 711 O O . ALA A 1 90 ? 7.394 6.463 2.686 1.00 95.25 90 ALA A O 1
ATOM 712 N N . HIS A 1 91 ? 5.905 7.002 4.282 1.00 95.56 91 HIS A N 1
ATOM 713 C CA . HIS A 1 91 ? 6.320 8.402 4.404 1.00 95.56 91 HIS A CA 1
ATOM 714 C C . HIS A 1 91 ? 7.751 8.530 4.932 1.00 95.56 91 HIS A C 1
ATOM 716 O O . HIS A 1 91 ? 8.555 9.259 4.356 1.00 95.56 91 HIS A O 1
ATOM 722 N N . ARG A 1 92 ? 8.113 7.767 5.973 1.00 95.75 92 ARG A N 1
ATOM 723 C CA . ARG A 1 92 ? 9.490 7.745 6.495 1.00 95.75 92 ARG A CA 1
ATOM 724 C C . ARG A 1 92 ? 10.496 7.275 5.450 1.00 95.75 92 ARG A C 1
ATOM 726 O O . ARG A 1 92 ? 11.571 7.860 5.358 1.00 95.75 92 ARG A O 1
ATOM 733 N N . PHE A 1 93 ? 10.148 6.259 4.663 1.00 95.88 93 PHE A N 1
ATOM 734 C CA . PHE A 1 93 ? 10.991 5.795 3.565 1.00 95.88 93 PHE A CA 1
ATOM 735 C C . PHE A 1 93 ? 11.210 6.897 2.519 1.00 95.88 93 PHE A C 1
ATOM 737 O O . PHE A 1 93 ? 12.348 7.157 2.138 1.00 95.88 93 PHE A O 1
ATOM 744 N N . GLN A 1 94 ? 10.149 7.609 2.125 1.00 94.94 94 GLN A N 1
ATOM 745 C CA . GLN A 1 94 ? 10.258 8.747 1.209 1.00 94.94 94 GLN A CA 1
ATOM 746 C C . GLN A 1 94 ? 11.122 9.883 1.774 1.00 94.94 94 GLN A C 1
ATOM 748 O O . GLN A 1 94 ? 11.938 10.449 1.053 1.00 94.94 94 GLN A O 1
ATOM 753 N N . LEU A 1 95 ? 10.985 10.216 3.061 1.00 94.56 95 LEU A N 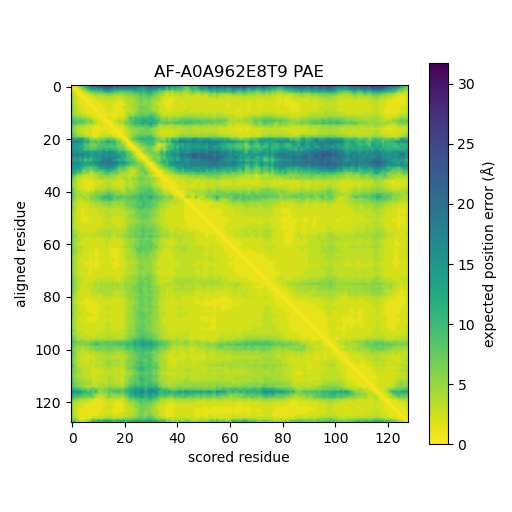1
ATOM 754 C CA . LEU A 1 95 ? 11.811 11.251 3.691 1.00 94.56 95 LEU A CA 1
ATOM 755 C C . LEU A 1 95 ? 13.299 10.883 3.752 1.00 94.56 95 LEU A C 1
ATOM 757 O O . LEU A 1 95 ? 14.139 11.782 3.734 1.00 94.56 95 LEU A O 1
ATOM 761 N N . ALA A 1 96 ? 13.622 9.590 3.837 1.00 95.31 96 ALA A N 1
ATOM 762 C CA . ALA A 1 96 ? 14.998 9.101 3.841 1.00 95.31 96 ALA A CA 1
ATOM 763 C C . ALA A 1 96 ? 15.654 9.138 2.447 1.00 95.31 96 ALA A C 1
ATOM 765 O O . ALA A 1 96 ? 16.882 9.123 2.349 1.00 95.31 96 ALA A O 1
ATOM 766 N N . ASP A 1 97 ? 14.869 9.217 1.367 1.00 94.19 97 ASP A N 1
ATOM 767 C CA . ASP A 1 97 ? 15.380 9.337 -0.001 1.00 94.19 97 ASP A CA 1
ATOM 768 C C . ASP A 1 97 ? 15.640 10.802 -0.390 1.00 94.19 97 ASP A C 1
ATOM 770 O O . ASP A 1 97 ? 14.996 11.383 -1.263 1.00 94.19 97 ASP A O 1
ATOM 774 N N . HIS A 1 98 ? 16.619 11.422 0.274 1.00 89.56 98 HIS A N 1
ATOM 775 C CA . HIS A 1 98 ? 16.979 12.833 0.072 1.00 89.56 98 HIS A CA 1
ATOM 776 C C . HIS A 1 98 ? 17.355 13.187 -1.376 1.00 89.56 98 HIS A C 1
ATOM 778 O O . HIS A 1 98 ? 17.202 14.334 -1.790 1.00 89.56 98 HIS A O 1
ATOM 784 N N . GLU A 1 99 ? 17.845 12.208 -2.136 1.00 91.25 99 GLU A N 1
ATOM 785 C CA . GLU A 1 99 ? 18.267 12.365 -3.529 1.00 91.25 99 GLU A CA 1
ATOM 786 C C . GLU A 1 99 ? 17.123 12.153 -4.539 1.00 91.25 99 GLU A C 1
ATOM 788 O O . GLU A 1 99 ? 17.356 12.295 -5.737 1.00 91.25 99 GLU A O 1
ATOM 793 N N . GLN A 1 100 ? 15.899 11.843 -4.083 1.00 86.88 100 GLN A N 1
ATOM 794 C CA . GLN A 1 100 ? 14.724 11.586 -4.934 1.00 86.88 100 GLN A CA 1
ATOM 795 C C . GLN A 1 100 ? 14.995 10.533 -6.021 1.00 86.88 100 GLN A C 1
ATOM 797 O O . GLN A 1 100 ? 14.641 10.693 -7.192 1.00 86.88 100 GLN A O 1
ATOM 802 N N . ARG A 1 101 ? 15.672 9.454 -5.632 1.00 89.12 101 ARG A N 1
ATOM 803 C CA . ARG A 1 101 ? 16.079 8.359 -6.516 1.00 89.12 101 ARG A CA 1
ATOM 804 C C . ARG A 1 101 ? 14.909 7.460 -6.883 1.00 89.12 101 ARG A C 1
ATOM 806 O O . ARG A 1 101 ? 14.970 6.790 -7.916 1.00 89.12 101 ARG A O 1
ATOM 813 N N . PHE A 1 102 ? 13.876 7.416 -6.047 1.00 91.50 102 PHE A N 1
ATOM 814 C CA . PHE A 1 102 ? 12.753 6.506 -6.209 1.00 91.50 102 PHE A CA 1
ATOM 815 C C . PHE A 1 102 ? 11.455 7.244 -6.534 1.00 91.50 102 PHE A C 1
ATOM 817 O O . PHE A 1 102 ? 11.213 8.383 -6.138 1.00 91.50 102 PHE A O 1
ATOM 824 N N . ALA A 1 103 ? 10.580 6.561 -7.268 1.00 90.88 103 ALA A N 1
ATOM 825 C CA . ALA A 1 103 ? 9.202 6.996 -7.411 1.00 90.88 103 ALA A CA 1
ATOM 826 C C . ALA A 1 103 ? 8.440 6.601 -6.145 1.00 90.88 103 ALA A C 1
ATOM 828 O O . ALA A 1 103 ? 8.411 5.425 -5.782 1.00 90.88 103 ALA A O 1
ATOM 829 N N . HIS A 1 104 ? 7.814 7.573 -5.488 1.00 92.81 104 HIS A N 1
ATOM 830 C CA . HIS A 1 104 ? 7.084 7.348 -4.246 1.00 92.81 104 HIS A CA 1
ATOM 831 C C . HIS A 1 104 ? 5.570 7.430 -4.444 1.00 92.81 104 HIS A C 1
ATOM 833 O O . HIS A 1 104 ? 5.083 8.075 -5.374 1.00 92.81 104 HIS A O 1
ATOM 839 N N . PHE A 1 105 ? 4.821 6.804 -3.535 1.00 90.44 105 PHE A N 1
ATOM 840 C CA . PHE A 1 105 ? 3.403 7.113 -3.346 1.00 90.44 105 PHE A CA 1
ATOM 841 C C . PHE A 1 105 ? 3.216 8.596 -2.994 1.00 90.44 105 PHE A C 1
ATOM 843 O O . PHE A 1 105 ? 4.138 9.236 -2.485 1.00 90.44 105 PHE A O 1
ATOM 850 N N . ASP A 1 106 ? 2.000 9.126 -3.146 1.00 89.88 106 ASP A N 1
ATOM 851 C CA . ASP A 1 106 ? 1.627 10.407 -2.528 1.00 89.88 106 ASP A CA 1
ATOM 852 C C . ASP A 1 106 ? 1.468 10.248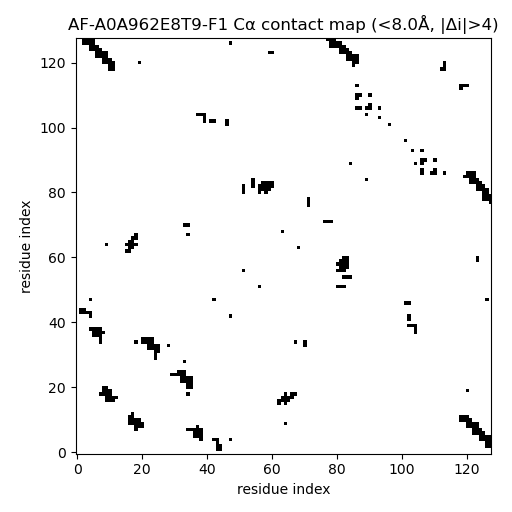 -1.002 1.00 89.88 106 ASP A C 1
ATOM 854 O O . ASP A 1 106 ? 0.380 10.332 -0.431 1.00 89.88 106 ASP A O 1
ATOM 858 N N . THR A 1 107 ? 2.572 9.952 -0.315 1.00 90.00 107 THR A N 1
ATOM 859 C CA . THR A 1 107 ? 2.565 9.685 1.126 1.00 90.00 107 THR A CA 1
ATOM 860 C C . THR A 1 107 ? 2.208 10.929 1.935 1.00 90.00 107 THR A C 1
ATOM 862 O O . THR A 1 107 ? 1.666 10.792 3.025 1.00 90.00 107 THR A O 1
ATOM 865 N N . ASN A 1 108 ? 2.435 12.135 1.401 1.00 90.38 108 ASN A N 1
ATOM 866 C CA . ASN A 1 108 ? 2.035 13.386 2.045 1.00 90.38 108 ASN A CA 1
ATOM 867 C C . ASN A 1 108 ? 0.508 13.515 2.099 1.00 90.38 108 ASN A C 1
ATOM 869 O O . ASN A 1 108 ? -0.044 13.745 3.177 1.00 90.38 108 ASN A O 1
ATOM 873 N N . GLY A 1 109 ? -0.179 13.319 0.967 1.00 89.56 109 GLY A N 1
ATOM 874 C CA . GLY A 1 109 ? -1.641 13.327 0.920 1.00 89.56 109 GLY A CA 1
ATOM 875 C C . GLY A 1 109 ? -2.250 12.216 1.777 1.00 89.56 109 GLY A C 1
ATOM 876 O O . GLY A 1 109 ? -3.194 12.449 2.535 1.00 89.56 109 GLY A O 1
ATOM 877 N N . LEU A 1 110 ? -1.673 11.012 1.728 1.00 90.81 110 LEU A N 1
ATOM 878 C CA . LEU A 1 110 ? -2.125 9.880 2.541 1.00 90.81 110 LEU A CA 1
ATOM 879 C C . LEU A 1 110 ? -1.916 10.113 4.045 1.00 90.81 110 LEU A C 1
ATOM 881 O O . LEU A 1 110 ? -2.798 9.788 4.840 1.00 90.81 110 LEU A O 1
ATOM 885 N N . LEU A 1 111 ? -0.784 10.693 4.450 1.00 90.75 111 LEU A N 1
ATOM 886 C CA . LEU A 1 111 ? -0.497 10.976 5.856 1.00 90.75 111 LEU A CA 1
ATOM 887 C C . LEU A 1 111 ? -1.397 12.093 6.394 1.00 90.75 111 LEU A C 1
ATOM 889 O O . LEU A 1 111 ? -1.900 11.979 7.509 1.00 90.75 111 LEU A O 1
ATOM 893 N N . ALA A 1 112 ? -1.663 13.134 5.598 1.00 89.44 112 ALA A N 1
ATOM 894 C CA . ALA A 1 112 ? -2.635 14.168 5.952 1.00 89.44 112 ALA A CA 1
ATOM 895 C C . ALA A 1 112 ? -4.028 13.560 6.192 1.00 89.44 112 ALA A C 1
ATOM 897 O O . ALA A 1 112 ? -4.624 13.797 7.242 1.00 89.44 112 ALA A O 1
ATOM 898 N N . ARG A 1 113 ? -4.495 12.676 5.295 1.00 87.19 113 ARG A N 1
ATOM 899 C CA . ARG A 1 113 ? -5.762 11.933 5.461 1.00 87.19 113 ARG A CA 1
ATOM 900 C C . ARG A 1 113 ? -5.783 11.073 6.728 1.00 87.19 113 ARG A C 1
ATOM 902 O O . ARG A 1 113 ? -6.803 11.032 7.415 1.00 87.19 113 ARG A O 1
ATOM 909 N N . SER A 1 114 ? -4.680 10.383 7.026 1.00 87.44 114 SER A N 1
ATOM 910 C CA . SER A 1 114 ? -4.534 9.574 8.243 1.00 87.44 114 SER A CA 1
ATOM 911 C C . SER A 1 114 ? -4.660 10.438 9.502 1.00 87.44 114 SER A C 1
ATOM 913 O O . SER A 1 114 ? -5.453 10.120 10.387 1.00 87.44 114 SER A O 1
ATOM 915 N N . ASN A 1 115 ? -3.964 11.577 9.541 1.00 86.12 115 ASN A N 1
ATOM 916 C CA . ASN A 1 115 ? -3.936 12.472 10.696 1.00 86.12 115 ASN A CA 1
ATOM 917 C C . ASN A 1 115 ? -5.260 13.217 10.915 1.00 86.12 115 ASN A C 1
ATOM 919 O O . ASN A 1 115 ? -5.769 13.242 12.032 1.00 86.12 115 ASN A O 1
ATOM 923 N N . GLU A 1 116 ? -5.834 13.815 9.867 1.00 82.44 116 GLU A N 1
ATOM 924 C CA . GLU A 1 116 ? -7.070 14.605 9.969 1.00 82.44 116 GLU A CA 1
ATOM 925 C C . GLU A 1 116 ? -8.285 13.738 10.315 1.00 82.44 116 GLU A C 1
ATOM 927 O O . GLU A 1 116 ? -9.165 14.160 11.064 1.00 82.44 116 GLU A O 1
ATOM 932 N N . GLY A 1 117 ? -8.331 12.513 9.786 1.00 73.56 117 GLY A N 1
ATOM 933 C CA . GLY A 1 117 ? -9.421 11.574 10.033 1.00 73.56 117 GLY A CA 1
ATOM 934 C C . GLY A 1 117 ? -9.233 10.692 11.267 1.00 73.56 117 GLY A C 1
ATOM 935 O O . GLY A 1 117 ? -10.136 9.915 11.575 1.00 73.56 117 GLY A O 1
ATOM 936 N N . GLY A 1 118 ? -8.071 10.749 11.933 1.00 81.56 118 GLY A N 1
ATOM 937 C CA . GLY A 1 118 ? -7.692 9.773 12.961 1.00 81.56 118 GLY A CA 1
ATOM 938 C C . GLY A 1 118 ? -7.724 8.329 12.443 1.00 81.56 118 GLY A C 1
ATOM 939 O O . GLY A 1 118 ? -8.077 7.410 13.181 1.00 81.56 118 GLY A O 1
ATOM 940 N N . LEU A 1 119 ? -7.438 8.138 11.152 1.00 86.31 119 LEU A N 1
ATOM 941 C CA . LEU A 1 119 ? -7.519 6.850 10.472 1.00 86.31 119 LEU A CA 1
ATOM 942 C C . LEU A 1 119 ? -6.157 6.168 10.501 1.00 86.31 119 LEU A C 1
ATOM 944 O O . LEU A 1 119 ? -5.164 6.743 10.058 1.00 86.31 119 LEU A O 1
ATOM 948 N N . ASP A 1 120 ? -6.127 4.911 10.927 1.00 92.38 120 ASP A N 1
ATOM 949 C CA . ASP A 1 120 ? -4.974 4.046 10.699 1.00 92.38 120 ASP A CA 1
ATOM 950 C C . ASP A 1 120 ? -5.049 3.495 9.271 1.00 92.38 120 ASP A C 1
ATOM 952 O O . ASP A 1 120 ? -6.039 2.856 8.898 1.00 92.38 120 ASP A O 1
ATOM 956 N N . LEU A 1 121 ? -4.042 3.819 8.458 1.00 94.75 121 LEU A N 1
ATOM 957 C CA . LEU A 1 121 ? -3.984 3.512 7.034 1.00 94.75 121 LEU A CA 1
ATOM 958 C C . LEU A 1 121 ? -2.759 2.653 6.716 1.00 94.75 121 LEU A C 1
ATOM 960 O O . LEU A 1 121 ? -1.636 2.961 7.134 1.00 94.75 121 LEU A O 1
ATOM 964 N N . ARG A 1 122 ? -2.960 1.642 5.870 1.00 96.12 122 ARG A N 1
ATOM 965 C CA . ARG A 1 122 ? -1.880 0.845 5.281 1.00 96.12 122 ARG A CA 1
ATOM 966 C C . ARG A 1 122 ? -2.044 0.694 3.777 1.00 96.12 122 ARG A C 1
ATOM 968 O O . ARG A 1 122 ? -3.147 0.759 3.249 1.00 96.12 122 ARG A O 1
ATOM 975 N N . ILE A 1 123 ? -0.926 0.471 3.111 1.00 96.25 123 ILE A N 1
ATOM 976 C CA . ILE A 1 123 ? -0.805 0.200 1.690 1.00 96.25 123 ILE A CA 1
ATOM 977 C C . ILE A 1 123 ? -0.419 -1.270 1.554 1.00 96.25 123 ILE A C 1
ATOM 979 O O . ILE A 1 123 ? 0.613 -1.677 2.084 1.00 96.25 123 ILE A O 1
ATOM 983 N N . VAL A 1 124 ? -1.234 -2.054 0.857 1.00 97.31 124 VAL A N 1
ATOM 984 C CA . VAL A 1 124 ? -0.945 -3.451 0.499 1.00 97.31 124 VAL A CA 1
ATOM 985 C C . VAL A 1 124 ? -0.557 -3.481 -0.969 1.00 97.31 124 VAL A C 1
ATOM 987 O O . VAL A 1 124 ? -1.283 -2.918 -1.784 1.00 97.31 124 VAL A O 1
ATOM 990 N N . PHE A 1 125 ? 0.572 -4.089 -1.316 1.00 96.25 125 PHE A N 1
ATOM 991 C CA . PHE A 1 125 ? 1.112 -4.026 -2.672 1.00 96.25 125 PHE A CA 1
ATOM 992 C C . PHE A 1 125 ? 1.764 -5.338 -3.114 1.00 96.25 125 PHE A C 1
ATOM 994 O O . PHE A 1 125 ? 2.229 -6.117 -2.286 1.00 96.25 125 PHE A O 1
ATOM 1001 N N . TRP A 1 126 ? 1.786 -5.582 -4.422 1.00 95.75 126 TRP A N 1
ATOM 1002 C CA . TRP A 1 126 ? 2.402 -6.754 -5.055 1.00 95.75 126 TRP A CA 1
ATOM 1003 C C . TRP A 1 126 ? 2.716 -6.481 -6.530 1.00 95.75 126 TRP A C 1
ATOM 1005 O O . TRP A 1 126 ? 2.266 -5.479 -7.094 1.00 95.75 126 TRP A O 1
ATOM 1015 N N . ALA A 1 127 ? 3.483 -7.373 -7.152 1.00 92.81 127 ALA A N 1
ATOM 1016 C CA . ALA A 1 127 ? 3.684 -7.397 -8.597 1.00 92.81 127 ALA A CA 1
ATOM 1017 C C . ALA A 1 127 ? 2.828 -8.495 -9.254 1.00 92.81 127 ALA A C 1
ATOM 1019 O O . ALA A 1 127 ? 2.490 -9.484 -8.603 1.00 92.81 127 ALA A O 1
ATOM 1020 N N . ASP A 1 128 ? 2.496 -8.295 -10.529 1.00 84.12 128 ASP A N 1
ATOM 1021 C CA . ASP A 1 128 ? 2.099 -9.342 -11.489 1.00 84.12 128 ASP A CA 1
ATOM 1022 C C . ASP A 1 128 ? 3.361 -9.983 -12.091 1.00 84.12 128 ASP A C 1
ATOM 1024 O O . ASP A 1 128 ? 4.178 -9.224 -12.680 1.00 84.12 128 ASP A O 1
#

Secondary structure (DSSP, 8-state):
-PPPEEEEEEEEETTEEEE-SPEEE-TTSTT-EEEPP---TT--HHHHHHHHHHHT---S-TT--HHHHHHHHHTT---EEEEEEEHHHHHHHHHH-TT--S----HHHHHHHHHHHT--EEEEEEE-

Foldseek 3Di:
DWKDKFKFKWWDDPVAIDGPDFFDDDPVDPPDGAGDGQDDPPDTPVQVVVVLVLQVLAAFDPRPHPRVVCRCVVVVPDFASKGKDWLVSQVVVCVVPPVPPHDGGPSVVVVVVCVVVVIGMMMIMGID

pLDDT: mean 88.51, std 10.07, range [48.97, 97.94]